Protein AF-A0A1R4HQI0-F1 (afdb_monomer)

Structure (mmCIF, N/CA/C/O backbone):
data_AF-A0A1R4HQI0-F1
#
_entry.id   AF-A0A1R4HQI0-F1
#
loop_
_atom_site.group_PDB
_atom_site.id
_atom_site.type_symbol
_atom_site.label_atom_id
_atom_site.label_alt_id
_atom_site.label_comp_id
_atom_site.label_asym_id
_atom_site.label_entity_id
_atom_site.label_seq_id
_atom_site.pdbx_PDB_ins_code
_atom_site.Cartn_x
_atom_site.Cartn_y
_atom_site.Cartn_z
_atom_site.occupancy
_atom_site.B_iso_or_equiv
_atom_site.auth_seq_id
_atom_site.auth_comp_id
_atom_site.auth_asym_id
_atom_site.auth_atom_id
_atom_site.pdbx_PDB_model_num
ATOM 1 N N . MET A 1 1 ? -64.603 -59.058 26.507 1.00 44.16 1 MET A N 1
ATOM 2 C CA . MET A 1 1 ? -63.613 -59.152 27.596 1.00 44.16 1 MET A CA 1
ATOM 3 C C . MET A 1 1 ? -63.447 -57.756 28.151 1.00 44.16 1 MET A C 1
ATOM 5 O O . MET A 1 1 ? -63.036 -56.869 27.418 1.00 44.16 1 MET A O 1
ATOM 9 N N . GLN A 1 2 ? -63.934 -57.553 29.368 1.00 43.53 2 GLN A N 1
ATOM 10 C CA . GLN A 1 2 ? -63.996 -56.268 30.055 1.00 43.53 2 GLN A CA 1
ATOM 11 C C . GLN A 1 2 ? -62.798 -56.206 31.001 1.00 43.53 2 GLN A C 1
ATOM 13 O O . GLN A 1 2 ? -62.639 -57.102 31.828 1.00 43.53 2 GLN A O 1
ATOM 18 N N . VAL A 1 3 ? -61.949 -55.194 30.846 1.00 54.00 3 VAL A N 1
ATOM 19 C CA . VAL A 1 3 ? -60.867 -54.906 31.791 1.00 54.00 3 VAL A CA 1
ATOM 20 C C . VAL A 1 3 ? -61.311 -53.732 32.655 1.00 54.00 3 VAL A C 1
ATOM 22 O O . VAL A 1 3 ? -61.771 -52.717 32.139 1.00 54.00 3 VAL A O 1
ATOM 25 N N . HIS A 1 4 ? -61.256 -53.926 33.969 1.00 54.03 4 HIS A N 1
ATOM 26 C CA . HIS A 1 4 ? -61.456 -52.884 34.967 1.00 54.03 4 HIS A CA 1
ATOM 27 C C . HIS A 1 4 ? -60.070 -52.471 35.468 1.00 54.03 4 HIS A C 1
ATOM 29 O O . HIS A 1 4 ? -59.305 -53.328 35.912 1.00 54.03 4 HIS A O 1
ATOM 35 N N . GLU A 1 5 ? -59.755 -51.182 35.371 1.00 56.62 5 GLU A N 1
ATOM 36 C CA . GLU A 1 5 ? -58.586 -50.565 36.008 1.00 56.62 5 GLU A CA 1
ATOM 37 C C . GLU A 1 5 ? -58.754 -50.630 37.539 1.00 56.62 5 GLU A C 1
ATOM 39 O 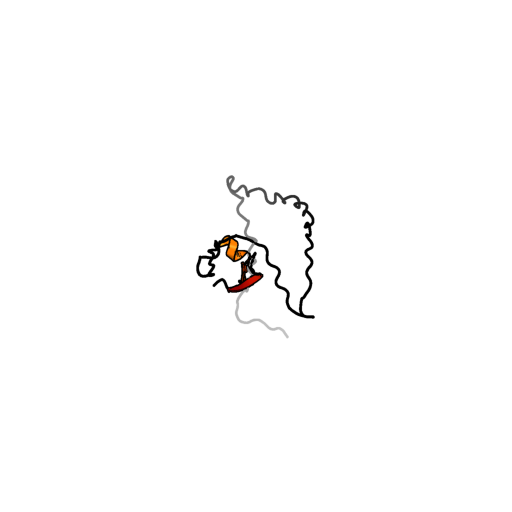O . GLU A 1 5 ? -59.853 -50.423 38.061 1.00 56.62 5 GLU A O 1
ATOM 44 N N . ALA A 1 6 ? -57.683 -50.982 38.254 1.00 54.72 6 ALA A N 1
ATOM 45 C CA . ALA A 1 6 ? -57.736 -51.485 39.631 1.00 54.72 6 ALA A CA 1
ATOM 46 C C . ALA A 1 6 ? -57.102 -50.561 40.690 1.00 54.72 6 ALA A C 1
ATOM 48 O O . ALA A 1 6 ? -56.745 -51.046 41.762 1.00 54.72 6 ALA A O 1
ATOM 49 N N . ASP A 1 7 ? -56.954 -49.256 40.445 1.00 60.94 7 ASP A N 1
ATOM 50 C CA . ASP A 1 7 ? -56.237 -48.370 41.382 1.00 60.94 7 ASP A CA 1
ATOM 51 C C . ASP A 1 7 ? -56.997 -47.119 41.854 1.00 60.94 7 ASP A C 1
ATOM 53 O O . ASP A 1 7 ? -56.473 -46.356 42.664 1.00 60.94 7 ASP A O 1
ATOM 57 N N . GLY A 1 8 ? -58.257 -46.930 41.452 1.00 57.81 8 GLY A N 1
ATOM 58 C CA . GLY A 1 8 ? -59.113 -45.882 42.021 1.00 57.81 8 GLY A CA 1
ATOM 59 C C . GLY A 1 8 ? -58.574 -44.455 41.856 1.00 57.81 8 GLY A C 1
ATOM 60 O O . GLY A 1 8 ? -58.986 -43.567 42.606 1.00 57.81 8 GLY A O 1
ATOM 61 N N . SER A 1 9 ? -57.672 -44.214 40.900 1.00 55.59 9 SER A N 1
ATOM 62 C CA . SER A 1 9 ? -57.143 -42.879 40.638 1.00 55.59 9 SER A CA 1
ATOM 63 C C . SER A 1 9 ? -57.906 -42.199 39.496 1.00 55.59 9 SER A C 1
ATOM 65 O O . SER A 1 9 ? -58.006 -42.696 38.377 1.00 55.59 9 SER A O 1
ATOM 67 N N . THR A 1 10 ? -58.487 -41.036 39.784 1.00 53.22 10 THR A N 1
ATOM 68 C CA . THR A 1 10 ? -59.105 -40.177 38.770 1.00 53.22 10 THR A CA 1
ATOM 69 C C . THR A 1 10 ? -58.016 -39.302 38.159 1.00 53.22 10 THR A C 1
ATOM 71 O O . THR A 1 10 ? -57.581 -38.333 38.783 1.00 53.22 10 THR A O 1
ATOM 74 N N . PHE A 1 11 ? -57.580 -39.607 36.937 1.00 49.88 11 PHE A N 1
ATOM 75 C CA . PHE A 1 11 ? -56.718 -38.698 36.182 1.00 49.88 11 PHE A CA 1
ATOM 76 C C . PHE A 1 11 ? -57.557 -37.519 35.683 1.00 49.88 11 PHE A C 1
ATOM 78 O O . PHE A 1 11 ? -58.433 -37.671 34.834 1.00 49.88 11 PHE A O 1
ATOM 85 N N . THR A 1 12 ? -57.321 -36.339 36.249 1.00 56.69 12 THR A N 1
ATOM 86 C CA . THR A 1 12 ? -57.919 -35.091 35.765 1.00 56.69 12 THR A CA 1
ATOM 87 C C . THR A 1 12 ? -56.898 -34.396 34.877 1.00 56.69 12 THR A C 1
ATOM 89 O O . THR A 1 12 ? -55.802 -34.082 35.338 1.00 56.69 12 THR A O 1
ATOM 92 N N . ASP A 1 13 ? -57.249 -34.157 33.615 1.00 61.53 13 ASP A N 1
ATOM 93 C CA . ASP A 1 13 ? -56.452 -33.330 32.711 1.00 61.53 13 ASP A CA 1
ATOM 94 C C . ASP A 1 13 ? -56.653 -31.852 33.089 1.00 61.53 13 ASP A C 1
ATOM 96 O O . ASP A 1 13 ? -57.747 -31.301 32.943 1.00 61.53 13 ASP A O 1
ATOM 100 N N . ILE A 1 14 ? -55.631 -31.218 33.671 1.00 63.75 14 ILE A N 1
ATOM 101 C CA . ILE A 1 14 ? -55.699 -29.809 34.076 1.00 63.75 14 ILE A CA 1
ATOM 102 C C . ILE A 1 14 ? -55.294 -28.958 32.877 1.00 63.75 14 ILE A C 1
ATOM 104 O O . ILE A 1 14 ? -54.120 -28.635 32.677 1.00 63.75 14 ILE A O 1
ATOM 108 N N . ILE A 1 15 ? -56.286 -28.538 32.096 1.00 62.91 15 ILE A N 1
ATOM 109 C CA . ILE A 1 15 ? -56.086 -27.514 31.074 1.00 62.91 15 ILE A CA 1
ATOM 110 C C . ILE A 1 15 ? -55.790 -26.195 31.796 1.00 62.91 15 ILE A C 1
ATOM 112 O O . ILE A 1 15 ? -56.651 -25.617 32.460 1.00 62.91 15 ILE A O 1
ATOM 116 N N . THR A 1 16 ? -54.553 -25.714 31.680 1.00 63.88 16 THR A N 1
ATOM 117 C CA . THR A 1 16 ? -54.174 -24.396 32.197 1.00 63.88 16 THR A CA 1
ATOM 118 C C . THR A 1 16 ? -54.786 -23.328 31.284 1.00 63.88 16 THR A C 1
ATOM 120 O O . THR A 1 16 ? -54.470 -23.324 30.092 1.00 63.88 16 THR A O 1
ATOM 123 N N . PRO A 1 17 ? -55.655 -22.427 31.784 1.00 64.56 17 PRO A N 1
ATOM 124 C CA . PRO A 1 17 ? -56.203 -21.362 30.955 1.00 64.56 17 PRO A CA 1
ATOM 125 C C . PRO A 1 17 ? -55.075 -20.434 30.471 1.00 64.56 17 PRO A C 1
ATOM 127 O O . PRO A 1 17 ? -54.075 -20.261 31.181 1.00 64.56 17 PRO A O 1
ATOM 130 N N . PRO A 1 18 ? -55.204 -19.820 29.280 1.00 65.06 18 PRO A N 1
ATOM 131 C CA . PRO A 1 18 ? -54.218 -18.863 28.798 1.00 65.06 18 PRO A CA 1
ATOM 132 C C . PRO A 1 18 ? -54.040 -17.744 29.827 1.00 65.06 18 PRO A C 1
ATOM 134 O O . PRO A 1 18 ? -55.016 -17.144 30.272 1.00 65.06 18 PRO A O 1
ATOM 137 N N . ARG A 1 19 ? -52.794 -17.459 30.221 1.00 63.44 19 ARG A N 1
ATOM 138 C CA . ARG A 1 19 ? -52.502 -16.297 31.067 1.00 63.44 19 ARG A CA 1
ATOM 139 C C . ARG A 1 19 ? -52.892 -15.033 30.302 1.00 63.44 19 ARG A C 1
ATOM 141 O O . ARG A 1 19 ? -52.291 -14.742 29.268 1.00 63.44 19 ARG A O 1
ATOM 148 N N . GLU A 1 20 ? -53.856 -14.276 30.820 1.00 62.75 20 GLU A N 1
ATOM 149 C CA . GLU A 1 20 ? -54.105 -12.918 30.345 1.00 62.75 20 GLU A CA 1
ATOM 150 C C . GLU A 1 20 ? -52.850 -12.073 30.573 1.00 62.75 20 GLU A C 1
ATOM 152 O O . GLU A 1 20 ? -52.284 -12.019 31.670 1.00 62.75 20 GLU A O 1
ATOM 157 N N . ARG A 1 21 ? -52.379 -11.440 29.497 1.00 64.12 21 ARG A N 1
ATOM 158 C CA . ARG A 1 21 ? -51.285 -10.476 29.559 1.00 64.12 21 ARG A CA 1
ATOM 159 C C . ARG A 1 21 ? -51.795 -9.240 30.312 1.00 64.12 21 ARG A C 1
ATOM 161 O O . ARG A 1 21 ? -52.826 -8.705 29.906 1.00 64.12 21 ARG A O 1
ATOM 168 N N . PRO A 1 22 ? -51.098 -8.759 31.357 1.00 63.09 22 PRO A N 1
ATOM 169 C CA . PRO A 1 22 ? -51.467 -7.511 32.012 1.00 63.09 22 PRO A CA 1
ATOM 170 C C . PRO A 1 22 ? -51.528 -6.379 30.985 1.00 63.09 22 PRO A C 1
ATOM 172 O O . PRO A 1 22 ? -50.639 -6.270 30.138 1.00 63.09 22 PRO A O 1
ATOM 175 N N . ALA A 1 23 ? -52.572 -5.552 31.053 1.00 65.56 23 ALA A N 1
ATOM 176 C CA . ALA A 1 23 ? -52.652 -4.351 30.236 1.00 65.56 23 ALA A CA 1
ATOM 177 C C . ALA A 1 23 ? -51.417 -3.467 30.511 1.00 65.56 23 ALA A C 1
ATOM 179 O O . ALA A 1 23 ? -51.062 -3.288 31.684 1.00 65.56 23 ALA A O 1
ATOM 180 N N . PRO A 1 24 ? -50.752 -2.942 29.466 1.00 60.97 24 PRO A N 1
ATOM 181 C CA . PRO A 1 24 ? -49.575 -2.104 29.639 1.00 60.97 24 PRO A CA 1
ATOM 182 C C . PRO A 1 24 ? -49.930 -0.874 30.473 1.00 60.97 24 PRO A C 1
ATOM 184 O O . PRO A 1 24 ? -51.005 -0.278 30.324 1.00 60.97 24 PRO A O 1
ATOM 187 N N . ARG A 1 25 ? -49.042 -0.510 31.399 1.00 64.44 25 ARG A N 1
ATOM 188 C CA . ARG A 1 25 ? -49.232 0.683 32.233 1.00 64.44 25 ARG A CA 1
ATOM 189 C C . ARG A 1 25 ? -49.128 1.934 31.346 1.00 64.44 25 ARG A C 1
ATOM 191 O O . ARG A 1 25 ? -48.381 1.908 30.380 1.00 64.44 25 ARG A O 1
ATOM 198 N N . PRO A 1 26 ? -49.787 3.062 31.672 1.00 61.19 26 PRO A N 1
ATOM 199 C CA . PRO A 1 26 ? -49.806 4.259 30.813 1.00 61.19 26 PRO A CA 1
ATOM 200 C C . PRO A 1 26 ? -48.438 4.867 30.445 1.00 61.19 26 PRO A C 1
ATOM 202 O O . PRO A 1 26 ? -48.370 5.723 29.571 1.00 61.19 26 PRO A O 1
ATOM 205 N N . TRP A 1 27 ? -47.358 4.460 31.118 1.00 59.78 27 TRP A N 1
ATOM 206 C CA . TRP A 1 27 ? -45.981 4.870 30.825 1.00 59.78 27 TRP A CA 1
ATOM 207 C C . TRP A 1 27 ? -45.175 3.813 30.045 1.00 59.78 27 TRP A C 1
ATOM 209 O O . TRP A 1 27 ? -44.077 4.107 29.584 1.00 59.78 27 TRP A O 1
ATOM 219 N N . GLU A 1 28 ? -45.726 2.614 29.839 1.00 56.09 28 GLU A N 1
ATOM 220 C CA . GLU A 1 28 ? -45.294 1.646 28.824 1.00 56.09 28 GLU A CA 1
ATOM 221 C C . GLU A 1 28 ? -45.974 2.014 27.499 1.00 56.09 28 GLU A C 1
ATOM 223 O O . GLU A 1 28 ? -46.807 1.280 26.976 1.00 56.09 28 GLU A O 1
ATOM 228 N N . VAL A 1 29 ? -45.654 3.190 26.963 1.00 59.06 29 VAL A N 1
ATOM 229 C CA . VAL A 1 29 ? -45.820 3.419 25.527 1.00 59.06 29 VAL A CA 1
ATOM 230 C C . VAL A 1 29 ? -44.589 2.774 24.898 1.00 59.06 29 VAL A C 1
ATOM 232 O O . VAL A 1 29 ? -43.486 3.279 25.129 1.00 59.06 29 VAL A O 1
ATOM 235 N N . PRO A 1 30 ? -44.713 1.648 24.169 1.00 59.94 30 PRO A N 1
ATOM 236 C CA . PRO A 1 30 ? -43.601 1.176 23.362 1.00 59.94 30 PRO A CA 1
ATOM 237 C C . PRO A 1 30 ? -43.204 2.341 22.448 1.00 59.94 30 PRO A C 1
ATOM 239 O O . PRO A 1 30 ? -44.106 2.992 21.902 1.00 59.94 30 PRO A O 1
ATOM 242 N N . PRO A 1 31 ? -41.907 2.667 22.293 1.00 60.84 31 PRO A N 1
ATOM 243 C CA . PRO A 1 31 ? -41.519 3.565 21.215 1.00 60.84 31 PRO A CA 1
ATOM 244 C C . PRO A 1 31 ? -42.151 3.007 19.934 1.00 60.84 31 PRO A C 1
ATOM 246 O O . PRO A 1 31 ? -42.177 1.784 19.794 1.00 60.84 31 PRO A O 1
ATOM 249 N N . PRO A 1 32 ? -42.742 3.850 19.069 1.00 58.91 32 PRO A N 1
ATOM 250 C CA . PRO A 1 32 ? -43.445 3.362 17.894 1.00 58.91 32 PRO A CA 1
ATOM 251 C C . PRO A 1 32 ? -42.551 2.368 17.156 1.00 58.91 32 PRO A C 1
ATOM 253 O O . PRO A 1 32 ? -41.440 2.721 16.749 1.00 58.91 32 PRO A O 1
ATOM 256 N N . ASP A 1 33 ? -43.035 1.127 17.066 1.00 54.78 33 ASP A N 1
ATOM 257 C CA . ASP A 1 33 ? -42.444 0.100 16.227 1.00 54.78 33 ASP A CA 1
ATOM 258 C C . ASP A 1 33 ? -42.288 0.694 14.825 1.00 54.78 33 ASP A C 1
ATOM 260 O O . ASP A 1 33 ? -43.207 1.309 14.277 1.00 54.78 33 ASP A O 1
ATOM 264 N N . ASP A 1 34 ? -41.090 0.531 14.278 1.00 53.97 34 ASP A N 1
ATOM 265 C CA . ASP A 1 34 ?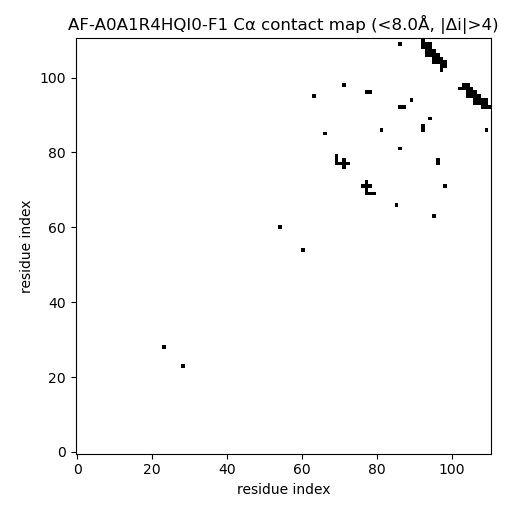 -40.794 0.724 12.871 1.00 53.97 34 ASP A CA 1
ATOM 266 C C . ASP A 1 34 ? -41.120 2.115 12.303 1.00 53.97 34 ASP A C 1
ATOM 268 O O . ASP A 1 34 ? -41.949 2.290 11.405 1.00 53.97 34 ASP A O 1
ATOM 272 N N . VAL A 1 35 ? -40.264 3.093 12.625 1.00 53.03 35 VAL A N 1
ATOM 273 C CA . VAL A 1 35 ? -39.740 3.908 11.517 1.00 53.03 35 VAL A CA 1
ATOM 274 C C . VAL A 1 35 ? -38.895 2.983 10.652 1.00 53.03 35 VAL A C 1
ATOM 276 O O . VAL A 1 35 ? -37.675 2.912 10.776 1.00 53.03 35 VAL A O 1
ATOM 279 N N . MET A 1 36 ? -39.580 2.220 9.803 1.00 57.03 36 MET A N 1
ATOM 280 C CA . MET A 1 36 ? -39.005 1.498 8.686 1.00 57.03 36 MET A CA 1
ATOM 281 C C . MET A 1 36 ? -38.208 2.539 7.904 1.00 57.03 36 MET A C 1
ATOM 283 O O . MET A 1 36 ? -38.782 3.353 7.177 1.00 57.03 36 MET A O 1
ATOM 287 N N . ALA A 1 37 ? -36.902 2.612 8.179 1.00 59.16 37 ALA A N 1
ATOM 288 C CA . ALA A 1 37 ? -36.017 3.566 7.545 1.00 59.16 37 ALA A CA 1
ATOM 289 C C . ALA A 1 37 ? -36.229 3.375 6.049 1.00 59.16 37 ALA A C 1
ATOM 291 O O . ALA A 1 37 ? -36.035 2.269 5.536 1.00 59.16 37 ALA A O 1
ATOM 292 N N . ALA A 1 38 ? -36.728 4.418 5.379 1.00 64.62 38 ALA A N 1
ATOM 293 C CA . ALA A 1 38 ? -36.929 4.379 3.942 1.00 64.62 38 ALA A CA 1
ATOM 294 C C . ALA A 1 38 ? -35.644 3.811 3.326 1.00 64.62 38 ALA A C 1
ATOM 296 O O . ALA A 1 38 ? -34.567 4.247 3.750 1.00 64.62 38 ALA A O 1
ATOM 297 N N . PRO A 1 39 ? -35.722 2.822 2.415 1.00 63.09 39 PRO A N 1
ATOM 298 C CA . PRO A 1 39 ? -34.533 2.169 1.899 1.00 63.09 39 PRO A CA 1
ATOM 299 C C . PRO A 1 39 ? -33.611 3.259 1.371 1.00 63.09 39 PRO A C 1
ATOM 301 O O . PRO A 1 39 ? -33.951 3.966 0.418 1.00 63.09 39 PRO A O 1
ATOM 304 N N . VAL A 1 40 ? -32.482 3.454 2.058 1.00 71.75 40 VAL A N 1
ATOM 305 C CA . VAL A 1 40 ? -31.479 4.424 1.642 1.00 71.75 40 VAL A CA 1
ATOM 306 C C . VAL A 1 40 ? -31.088 3.981 0.248 1.00 71.75 40 VAL A C 1
ATOM 308 O O . VAL A 1 40 ? -30.588 2.871 0.066 1.00 71.75 40 VAL A O 1
ATOM 311 N N . ARG A 1 41 ? -31.414 4.802 -0.753 1.00 74.12 41 ARG A N 1
ATOM 312 C CA . ARG A 1 41 ? -31.110 4.495 -2.146 1.00 74.12 41 ARG A CA 1
ATOM 313 C C . ARG A 1 41 ? -29.600 4.310 -2.230 1.00 74.12 41 ARG A C 1
ATOM 315 O O . ARG A 1 41 ? -28.864 5.289 -2.136 1.00 74.1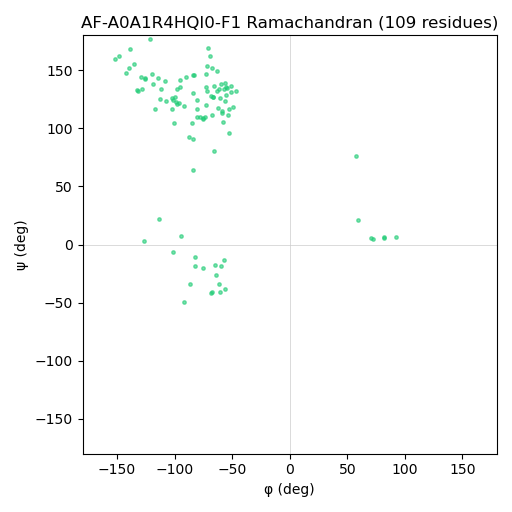2 41 ARG A O 1
ATOM 322 N N . ALA A 1 42 ? -29.155 3.060 -2.347 1.00 78.25 42 ALA A N 1
ATOM 323 C CA . ALA A 1 42 ? -27.743 2.741 -2.438 1.00 78.25 42 ALA A CA 1
ATOM 324 C C . ALA A 1 42 ? -27.188 3.467 -3.664 1.00 78.25 42 ALA A C 1
ATOM 326 O O . ALA A 1 42 ? -27.629 3.237 -4.794 1.00 78.25 42 ALA A O 1
ATOM 327 N N . VAL A 1 43 ? -26.279 4.410 -3.430 1.00 82.75 43 VAL A N 1
ATOM 328 C CA . VAL A 1 43 ? -25.549 5.062 -4.512 1.00 82.75 43 VAL A CA 1
ATOM 329 C C . VAL A 1 43 ? -24.668 3.982 -5.146 1.00 82.75 43 VAL A C 1
ATOM 331 O O . VAL A 1 43 ? -23.949 3.304 -4.407 1.00 82.75 43 VAL A O 1
ATOM 334 N N . PRO A 1 44 ? -24.732 3.772 -6.474 1.00 85.25 44 PRO A N 1
ATOM 335 C CA . PRO A 1 44 ? -23.858 2.814 -7.136 1.00 85.25 44 PRO A CA 1
ATOM 336 C C . PRO A 1 44 ? -22.392 3.155 -6.837 1.00 85.25 44 PRO A C 1
ATOM 338 O O . PRO A 1 44 ? -22.043 4.340 -6.852 1.00 85.25 44 PRO A O 1
ATOM 341 N N . PRO A 1 45 ? -21.529 2.162 -6.568 1.00 86.31 45 PRO A N 1
ATOM 342 C CA . PRO A 1 45 ? -20.123 2.430 -6.310 1.00 86.31 45 PRO A CA 1
ATOM 343 C C . PRO A 1 45 ? -19.484 3.082 -7.540 1.00 86.31 45 PRO A C 1
ATOM 345 O O . PRO A 1 45 ? -19.674 2.630 -8.671 1.00 86.31 45 PRO A O 1
ATOM 348 N N . VAL A 1 46 ? -18.720 4.149 -7.317 1.00 92.88 46 VAL A N 1
ATOM 349 C CA . VAL A 1 46 ? -17.872 4.742 -8.354 1.00 92.88 46 VAL A CA 1
ATOM 350 C C . VAL A 1 46 ? -16.599 3.909 -8.436 1.00 92.88 46 VAL A C 1
ATOM 352 O O . VAL A 1 46 ? -15.920 3.711 -7.431 1.00 92.88 46 VAL A O 1
ATOM 355 N N . LEU A 1 47 ? -16.291 3.403 -9.628 1.00 93.56 47 LEU A N 1
ATOM 356 C CA . LEU A 1 47 ? -15.104 2.590 -9.869 1.00 93.56 47 LEU A CA 1
ATOM 357 C C . LEU A 1 47 ? -13.985 3.457 -10.454 1.00 93.56 47 LEU A C 1
ATOM 359 O O . LEU A 1 47 ? -14.213 4.223 -11.391 1.00 93.56 47 LEU A O 1
ATOM 363 N N . HIS A 1 48 ? -12.774 3.303 -9.920 1.00 94.56 48 HIS A N 1
ATOM 364 C CA . HIS A 1 48 ? -11.557 3.911 -10.453 1.00 94.56 48 HIS A CA 1
ATOM 365 C C . HIS A 1 48 ? -10.635 2.813 -10.983 1.00 94.56 48 HIS A C 1
ATOM 367 O O . HIS A 1 48 ? -10.310 1.876 -10.257 1.00 94.56 48 HIS A O 1
ATOM 373 N N . GLN A 1 49 ? -10.224 2.930 -12.245 1.00 95.19 49 GLN A N 1
ATOM 374 C CA . GLN A 1 49 ? -9.334 1.970 -12.897 1.00 95.19 49 GLN A CA 1
ATOM 375 C C . GLN A 1 49 ? -7.884 2.443 -12.813 1.00 95.19 49 GLN A C 1
ATOM 377 O O . GLN A 1 49 ? -7.584 3.611 -13.065 1.00 95.19 49 GLN A O 1
ATOM 382 N N . VAL A 1 50 ? -6.994 1.511 -12.478 1.00 95.31 50 VAL A N 1
ATOM 383 C CA . VAL A 1 50 ? -5.541 1.688 -12.495 1.00 95.31 50 VAL A CA 1
ATOM 384 C C . VAL A 1 50 ? -4.955 0.531 -13.292 1.00 95.31 50 VAL A C 1
ATOM 386 O O . VAL A 1 50 ? -5.338 -0.617 -13.083 1.00 95.31 50 VAL A O 1
ATOM 389 N N . GLU A 1 51 ? -4.035 0.835 -14.203 1.00 96.00 51 GLU A N 1
ATOM 390 C CA . GLU A 1 51 ? -3.351 -0.155 -15.034 1.00 96.00 51 GLU A CA 1
ATOM 391 C C . GLU A 1 51 ? -1.844 -0.113 -14.784 1.00 96.00 51 GLU A C 1
ATOM 393 O O . GLU A 1 51 ? -1.268 0.944 -14.518 1.00 96.00 51 GLU A O 1
ATOM 398 N N . GLY A 1 52 ? -1.205 -1.276 -14.887 1.00 94.31 52 GLY A N 1
ATOM 399 C CA . GLY A 1 52 ? 0.236 -1.445 -14.755 1.00 94.31 52 GLY A CA 1
ATOM 400 C C . GLY A 1 52 ? 0.730 -2.588 -15.638 1.00 94.31 52 GLY A C 1
ATOM 401 O O . GLY A 1 52 ? -0.052 -3.426 -16.086 1.00 94.31 52 GLY A O 1
ATOM 402 N N . ALA A 1 53 ? 2.033 -2.617 -15.898 1.00 96.50 53 ALA A N 1
ATOM 403 C CA . ALA A 1 53 ? 2.688 -3.634 -16.714 1.00 96.50 53 ALA A CA 1
ATOM 404 C C . ALA A 1 53 ? 4.026 -4.046 -16.082 1.00 96.50 53 ALA A C 1
ATOM 406 O O . ALA A 1 53 ? 4.524 -3.375 -15.180 1.00 96.50 53 ALA A O 1
ATOM 407 N N . GLY A 1 54 ? 4.620 -5.133 -16.584 1.00 96.38 54 GLY A N 1
ATOM 408 C CA . GLY A 1 54 ? 5.870 -5.696 -16.051 1.00 96.38 54 GLY A CA 1
ATOM 409 C C . GLY A 1 54 ? 5.669 -6.781 -14.991 1.00 96.38 54 GLY A C 1
ATOM 410 O O . GLY A 1 54 ? 6.647 -7.256 -14.426 1.00 96.38 54 GLY A O 1
ATOM 411 N N . PHE A 1 55 ? 4.418 -7.180 -14.764 1.00 97.31 55 PHE A N 1
ATOM 412 C CA . PHE A 1 55 ? 4.045 -8.262 -13.867 1.00 97.31 55 PHE A CA 1
ATOM 413 C C . PHE A 1 55 ? 4.387 -9.647 -14.444 1.00 97.31 55 PHE A C 1
ATOM 415 O O . PHE A 1 55 ? 4.313 -9.869 -15.659 1.00 97.31 55 PHE A O 1
ATOM 422 N N . VAL A 1 56 ? 4.741 -10.593 -13.575 1.00 98.25 56 VAL A N 1
ATOM 423 C CA . VAL A 1 56 ? 4.923 -12.008 -13.911 1.00 98.25 56 VAL A CA 1
ATOM 424 C C . VAL A 1 56 ? 3.550 -12.645 -14.181 1.00 98.25 56 VAL A C 1
ATOM 426 O O . VAL A 1 56 ? 2.630 -12.490 -13.378 1.00 98.25 56 VAL A O 1
ATOM 429 N N . PRO A 1 57 ? 3.367 -13.396 -15.286 1.00 97.81 57 PRO A N 1
ATOM 430 C CA . PRO A 1 57 ? 2.093 -14.050 -15.571 1.00 97.81 57 PRO A CA 1
ATOM 431 C C . PRO A 1 57 ? 1.634 -14.974 -14.434 1.00 97.81 57 PRO A C 1
ATOM 433 O O . PRO A 1 57 ? 2.341 -15.911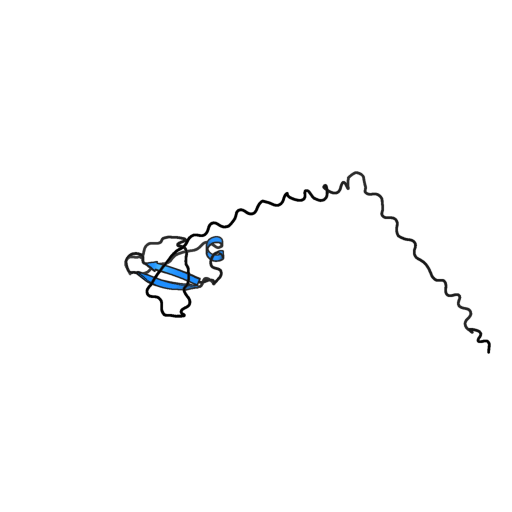 -14.066 1.00 97.81 57 PRO A O 1
ATOM 436 N N . GLY A 1 58 ? 0.427 -14.728 -13.920 1.00 96.94 58 GLY A N 1
ATOM 437 C CA . GLY A 1 58 ? -0.165 -15.499 -12.824 1.00 96.94 58 GLY A CA 1
ATOM 438 C C . GLY A 1 58 ? 0.294 -15.087 -11.424 1.00 96.94 58 GLY A C 1
ATOM 439 O O . GLY A 1 58 ? -0.061 -15.776 -10.470 1.00 96.94 58 GLY A O 1
ATOM 440 N N . GLU A 1 59 ? 1.068 -14.008 -11.279 1.00 97.81 59 GLU A N 1
ATOM 441 C CA . GLU A 1 59 ? 1.417 -13.502 -9.952 1.00 97.81 59 GLU A CA 1
ATOM 442 C C . GLU A 1 59 ? 0.235 -12.842 -9.238 1.00 97.81 59 GLU A C 1
ATOM 444 O O . GLU A 1 59 ? -0.688 -12.317 -9.865 1.00 97.81 59 GLU A O 1
ATOM 449 N N . ASP A 1 60 ? 0.295 -12.861 -7.908 1.00 94.88 60 ASP A N 1
ATOM 450 C CA . ASP A 1 60 ? -0.625 -12.122 -7.052 1.00 94.88 60 ASP A CA 1
ATOM 451 C C . ASP A 1 60 ? -0.178 -10.656 -6.962 1.00 94.88 60 ASP A C 1
ATOM 453 O O . ASP A 1 60 ? 0.920 -10.355 -6.489 1.00 94.88 60 ASP A O 1
ATOM 457 N N . VAL A 1 61 ? -1.015 -9.740 -7.455 1.00 94.38 61 VAL A N 1
ATOM 458 C CA . VAL A 1 61 ? -0.700 -8.309 -7.526 1.00 94.38 61 VAL A CA 1
ATOM 459 C C . VAL A 1 61 ? -1.382 -7.579 -6.375 1.00 94.38 61 VAL A C 1
ATOM 461 O O . VAL A 1 61 ? -2.583 -7.306 -6.411 1.00 94.38 61 VAL A O 1
ATOM 464 N N . ALA A 1 62 ? -0.597 -7.202 -5.366 1.00 92.75 62 ALA A N 1
ATOM 465 C CA . ALA A 1 62 ? -1.079 -6.375 -4.267 1.00 92.75 62 ALA A CA 1
ATOM 466 C C . ALA A 1 62 ? -1.439 -4.959 -4.756 1.00 92.75 62 ALA A C 1
ATOM 468 O O . ALA A 1 62 ? -0.618 -4.258 -5.353 1.00 92.75 62 ALA A O 1
ATOM 469 N N . VAL A 1 63 ? -2.659 -4.509 -4.455 1.00 92.50 63 VAL A N 1
ATOM 470 C CA . VAL A 1 63 ? -3.119 -3.140 -4.727 1.00 92.50 63 VAL A CA 1
ATOM 471 C C . VAL A 1 63 ? -3.082 -2.341 -3.432 1.00 92.50 63 VAL A C 1
ATOM 473 O O . VAL A 1 63 ? -3.810 -2.638 -2.488 1.00 92.50 63 VAL A O 1
ATOM 476 N N . ALA A 1 64 ? -2.242 -1.307 -3.394 1.00 91.50 64 ALA A N 1
ATOM 477 C CA . ALA A 1 64 ? -2.074 -0.448 -2.229 1.00 91.50 64 ALA A CA 1
ATOM 478 C C . ALA A 1 64 ? -2.451 1.004 -2.544 1.00 91.50 64 ALA A C 1
ATOM 480 O O . ALA A 1 64 ? -2.075 1.556 -3.578 1.00 91.50 64 ALA A O 1
ATOM 481 N N . ILE A 1 65 ? -3.159 1.639 -1.613 1.00 91.38 65 ILE A N 1
ATOM 482 C CA . ILE A 1 65 ? -3.415 3.081 -1.619 1.00 91.38 65 ILE A CA 1
ATOM 483 C C . ILE A 1 65 ? -2.354 3.747 -0.740 1.00 91.38 65 ILE A C 1
ATOM 485 O O . ILE A 1 65 ? -1.973 3.218 0.302 1.00 91.38 65 ILE A O 1
ATOM 489 N N . ILE A 1 66 ? -1.851 4.915 -1.140 1.00 92.38 66 ILE A N 1
ATOM 490 C CA . ILE A 1 66 ? -0.907 5.670 -0.311 1.00 92.38 66 ILE A CA 1
ATOM 491 C C . ILE A 1 66 ? -1.680 6.384 0.802 1.00 92.38 66 ILE A C 1
ATOM 493 O O . ILE A 1 66 ? -2.406 7.339 0.539 1.00 92.38 66 ILE A O 1
ATOM 497 N N . HIS A 1 67 ? -1.508 5.930 2.046 1.00 90.44 67 HIS A N 1
ATOM 498 C CA . HIS A 1 67 ? -2.162 6.526 3.221 1.00 90.44 67 HIS A CA 1
ATOM 499 C C . HIS A 1 67 ? -1.380 7.695 3.829 1.00 90.44 67 HIS A C 1
ATOM 501 O O . HIS A 1 67 ? -1.980 8.627 4.359 1.00 90.44 67 HIS A O 1
ATOM 507 N N . ALA A 1 68 ? -0.047 7.641 3.789 1.00 91.31 68 ALA A N 1
ATOM 508 C CA . ALA A 1 68 ? 0.820 8.628 4.419 1.00 91.31 68 ALA A CA 1
ATOM 509 C C . ALA A 1 68 ? 2.161 8.741 3.687 1.00 91.31 68 ALA A C 1
ATOM 511 O O . ALA A 1 68 ? 2.593 7.822 2.990 1.00 91.31 68 ALA A O 1
ATOM 512 N N . HIS A 1 69 ? 2.838 9.867 3.898 1.00 94.44 69 HIS A N 1
ATOM 513 C CA . HIS A 1 69 ? 4.204 10.094 3.447 1.00 94.44 69 HIS A CA 1
ATOM 514 C C . HIS A 1 69 ? 5.134 10.237 4.652 1.00 94.44 69 HIS A C 1
ATOM 516 O O . HIS A 1 69 ? 4.764 10.824 5.666 1.00 94.44 69 HIS A O 1
ATOM 522 N N . THR A 1 70 ? 6.349 9.713 4.518 1.00 94.62 70 THR A N 1
ATOM 523 C CA . THR A 1 70 ? 7.457 9.935 5.447 1.00 94.62 70 THR A CA 1
ATOM 524 C C . THR A 1 70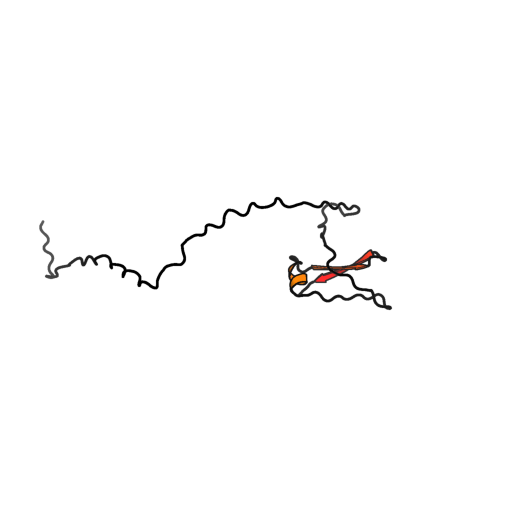 ? 8.734 10.108 4.646 1.00 94.62 70 THR A C 1
ATOM 526 O O . THR A 1 70 ? 8.872 9.538 3.560 1.00 94.62 70 THR A O 1
ATOM 529 N N . ASP A 1 71 ? 9.678 10.850 5.204 1.00 95.75 71 ASP A N 1
ATOM 530 C CA . ASP A 1 71 ? 10.990 11.010 4.601 1.00 95.75 71 ASP A CA 1
ATOM 531 C C . ASP A 1 71 ? 11.906 9.846 4.979 1.00 95.75 71 ASP A C 1
ATOM 533 O O . ASP A 1 71 ? 11.845 9.297 6.085 1.00 95.75 71 ASP A O 1
ATOM 537 N N . ALA A 1 72 ? 12.772 9.472 4.039 1.00 97.50 72 ALA A N 1
ATOM 538 C CA . ALA A 1 72 ? 13.910 8.625 4.346 1.00 97.50 72 ALA A CA 1
ATOM 539 C C . ALA A 1 72 ? 14.945 9.454 5.117 1.00 97.50 72 ALA A C 1
ATOM 541 O O . ALA A 1 72 ? 15.247 10.594 4.764 1.00 97.50 72 ALA A O 1
ATOM 542 N N . SER A 1 73 ? 15.501 8.875 6.174 1.00 97.12 73 SER A N 1
ATOM 543 C CA . SER A 1 73 ? 16.587 9.488 6.937 1.00 97.12 73 SER A CA 1
ATOM 544 C C . SER A 1 73 ? 17.901 9.489 6.146 1.00 97.12 73 SER A C 1
ATOM 546 O O . SER A 1 73 ? 18.041 8.820 5.121 1.00 97.12 73 SER A O 1
ATOM 548 N N . SER A 1 74 ? 18.905 10.217 6.641 1.00 96.94 74 SER A N 1
ATOM 549 C CA . SER A 1 74 ? 20.206 10.381 5.973 1.00 96.94 74 SER A CA 1
ATOM 550 C C . SER A 1 74 ? 20.976 9.077 5.734 1.00 96.94 74 SER A C 1
ATOM 552 O O . SER A 1 74 ? 21.864 9.046 4.887 1.00 96.94 74 SER A O 1
ATOM 554 N N . ASN A 1 75 ? 20.643 7.997 6.447 1.00 96.88 75 ASN A N 1
ATOM 555 C CA . ASN A 1 75 ? 21.234 6.670 6.258 1.00 96.88 75 ASN A CA 1
ATOM 556 C C . ASN A 1 75 ? 20.411 5.759 5.320 1.00 96.88 75 ASN A C 1
ATOM 558 O O . ASN A 1 75 ? 20.705 4.571 5.218 1.00 96.88 75 ASN A O 1
ATOM 562 N N . GLY A 1 76 ? 19.366 6.287 4.673 1.00 96.06 76 GLY A N 1
ATOM 563 C CA . GLY A 1 76 ? 18.513 5.542 3.746 1.00 96.06 76 GLY A CA 1
ATOM 564 C C . GLY A 1 76 ? 17.418 4.704 4.411 1.00 96.06 76 GLY A C 1
ATOM 565 O O . GLY A 1 76 ? 16.718 3.971 3.717 1.00 96.06 76 GLY A O 1
ATOM 566 N N . THR A 1 77 ? 17.235 4.798 5.732 1.00 96.62 77 THR A N 1
ATOM 567 C CA . THR A 1 77 ? 16.140 4.099 6.425 1.00 96.62 77 THR A CA 1
ATOM 568 C C . THR A 1 77 ? 14.880 4.956 6.504 1.00 96.62 77 THR A C 1
ATOM 570 O O . THR A 1 77 ? 14.957 6.169 6.703 1.00 96.62 77 THR A O 1
ATOM 573 N N . ALA A 1 78 ? 13.714 4.319 6.402 1.00 95.62 78 ALA A N 1
ATOM 574 C CA . ALA A 1 78 ? 12.410 4.943 6.602 1.00 95.62 78 ALA A CA 1
ATOM 575 C C . ALA A 1 78 ? 11.579 4.111 7.585 1.00 95.62 78 ALA A C 1
ATOM 577 O O . ALA A 1 78 ? 11.665 2.881 7.606 1.00 95.62 78 ALA A O 1
ATOM 578 N N . ARG A 1 79 ? 10.786 4.790 8.415 1.00 93.12 79 ARG A N 1
ATOM 579 C CA . ARG A 1 79 ? 9.826 4.186 9.347 1.00 93.12 79 ARG A CA 1
ATOM 580 C C . ARG A 1 79 ? 8.588 5.065 9.394 1.00 93.12 79 ARG A C 1
ATOM 582 O O . ARG A 1 79 ? 8.701 6.278 9.269 1.00 93.12 79 ARG A O 1
ATOM 589 N N . THR A 1 80 ? 7.428 4.456 9.595 1.00 92.50 80 THR A N 1
ATOM 590 C CA . THR A 1 80 ? 6.166 5.176 9.764 1.00 92.50 80 THR A CA 1
ATOM 591 C C . THR A 1 80 ? 5.383 4.585 10.927 1.00 92.50 80 THR A C 1
ATOM 593 O O . THR A 1 80 ? 5.596 3.428 11.296 1.00 92.50 80 THR A O 1
ATOM 596 N N . LEU A 1 81 ? 4.509 5.394 11.514 1.00 92.56 81 LEU A N 1
ATOM 597 C CA . LEU A 1 81 ? 3.537 4.968 12.510 1.00 92.56 81 LEU A CA 1
ATOM 598 C C . LEU A 1 81 ? 2.157 5.091 11.876 1.00 92.56 81 LEU A C 1
ATOM 600 O O . LEU A 1 81 ? 1.852 6.106 11.253 1.00 92.56 81 LEU A O 1
ATOM 604 N N . LEU A 1 82 ? 1.345 4.057 12.045 1.00 92.19 82 LEU A N 1
ATOM 605 C CA . LEU A 1 82 ? -0.041 4.039 11.601 1.00 92.19 82 LEU A CA 1
ATOM 606 C C . LEU A 1 82 ? -0.935 4.128 12.831 1.00 92.19 82 LEU A C 1
ATOM 608 O O . LEU A 1 82 ? -0.636 3.518 13.861 1.00 92.19 82 LEU A O 1
ATOM 612 N N . THR A 1 83 ? -2.026 4.882 12.733 1.00 92.19 83 THR A N 1
ATOM 613 C CA . THR A 1 83 ? -3.070 4.820 13.760 1.00 92.19 83 THR A CA 1
ATOM 614 C C . THR A 1 83 ? -3.792 3.476 13.688 1.00 92.19 83 THR A C 1
ATOM 616 O O . THR A 1 83 ? -3.733 2.780 12.671 1.00 92.19 83 THR A O 1
ATOM 619 N N . THR A 1 84 ? -4.511 3.112 14.750 1.00 91.50 84 THR A N 1
ATOM 620 C CA . THR A 1 84 ? -5.328 1.891 14.775 1.00 91.50 84 THR A CA 1
ATOM 621 C C . THR A 1 84 ? -6.341 1.871 13.629 1.00 91.50 84 THR A C 1
ATOM 623 O O . THR A 1 84 ? -6.545 0.838 12.999 1.00 91.50 84 THR A O 1
ATOM 626 N N . GLU A 1 85 ? -6.933 3.021 13.304 1.00 92.19 85 GLU A N 1
ATOM 627 C CA . GLU A 1 85 ? -7.906 3.154 12.218 1.00 92.19 85 GLU A CA 1
ATOM 628 C C . GLU A 1 85 ? -7.247 2.947 10.853 1.00 92.19 85 GLU A C 1
ATOM 630 O O . GLU A 1 85 ? -7.817 2.280 9.998 1.00 92.19 85 GLU A O 1
ATOM 635 N N . GLN A 1 86 ? -6.037 3.476 10.646 1.00 91.50 86 GLN A N 1
ATOM 636 C CA . GLN A 1 86 ? -5.284 3.267 9.406 1.00 91.50 86 GLN A CA 1
ATOM 637 C C . G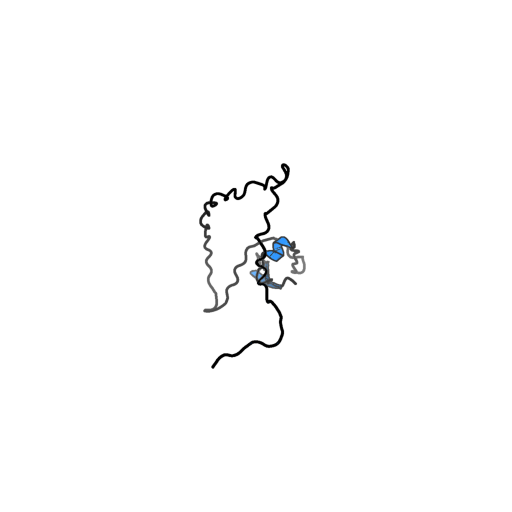LN A 1 86 ? -4.831 1.813 9.259 1.00 91.50 86 GLN A C 1
ATOM 639 O O . GLN A 1 86 ? -4.925 1.249 8.172 1.00 91.50 86 GLN A O 1
ATOM 644 N N . ALA A 1 87 ? -4.372 1.201 10.351 1.00 89.81 87 ALA A N 1
ATOM 645 C CA . ALA A 1 87 ? -3.993 -0.205 10.385 1.00 89.81 87 ALA A CA 1
ATOM 646 C C . ALA A 1 87 ? -5.176 -1.126 10.049 1.00 89.81 87 ALA A C 1
ATOM 648 O O . ALA A 1 87 ? -5.016 -2.068 9.276 1.00 89.81 87 ALA A O 1
ATOM 649 N N . ALA A 1 88 ? -6.371 -0.812 10.555 1.00 90.00 88 ALA A N 1
ATOM 650 C CA . ALA A 1 88 ? -7.589 -1.582 10.307 1.00 90.00 88 ALA A CA 1
ATOM 651 C C . ALA A 1 88 ? -8.047 -1.578 8.835 1.00 90.00 88 ALA A C 1
ATOM 653 O O . ALA A 1 88 ? -8.831 -2.439 8.441 1.00 90.00 88 ALA A O 1
ATOM 654 N N . LEU A 1 89 ? -7.563 -0.640 8.011 1.00 88.75 89 LEU A N 1
ATOM 655 C CA . LEU A 1 89 ? -7.837 -0.623 6.568 1.00 88.75 89 LEU A CA 1
ATOM 656 C C . LEU A 1 89 ? -7.026 -1.684 5.808 1.00 88.75 89 LEU A C 1
ATOM 658 O O . LEU A 1 89 ? -7.415 -2.072 4.706 1.00 88.75 89 LEU A O 1
ATOM 662 N N . SER A 1 90 ? -5.924 -2.177 6.384 1.00 88.06 90 SER A N 1
ATOM 663 C CA . SER A 1 90 ? -5.147 -3.270 5.803 1.00 88.06 90 SER A CA 1
ATOM 664 C C . SER A 1 90 ? -5.760 -4.614 6.189 1.00 88.06 90 SER A C 1
ATOM 666 O O . SER A 1 90 ? -5.427 -5.205 7.214 1.00 88.06 90 SER A O 1
ATOM 668 N N . VAL A 1 91 ? -6.668 -5.114 5.349 1.00 84.69 91 VAL A N 1
ATOM 669 C CA . VAL A 1 91 ? -7.372 -6.389 5.586 1.00 84.69 91 VAL A CA 1
ATOM 670 C C . VAL A 1 91 ? -6.401 -7.575 5.641 1.00 84.69 91 VAL A C 1
ATOM 672 O O . VAL A 1 91 ? -6.619 -8.514 6.402 1.00 84.69 91 VAL A O 1
ATOM 675 N N . THR A 1 92 ? -5.314 -7.535 4.863 1.00 87.88 92 THR A N 1
ATOM 676 C CA . THR A 1 92 ? -4.269 -8.575 4.869 1.00 87.88 92 THR A CA 1
ATOM 677 C C . THR A 1 92 ? -3.258 -8.397 6.006 1.00 87.88 92 THR A C 1
ATOM 679 O O . THR A 1 92 ? -2.443 -9.286 6.253 1.00 87.88 92 THR A O 1
ATOM 682 N N . GLY A 1 93 ? -3.290 -7.251 6.695 1.00 90.12 93 GLY A N 1
ATOM 683 C CA . GLY A 1 93 ? -2.292 -6.840 7.680 1.00 90.12 93 GLY A CA 1
ATOM 684 C C . GLY A 1 93 ? -0.951 -6.427 7.066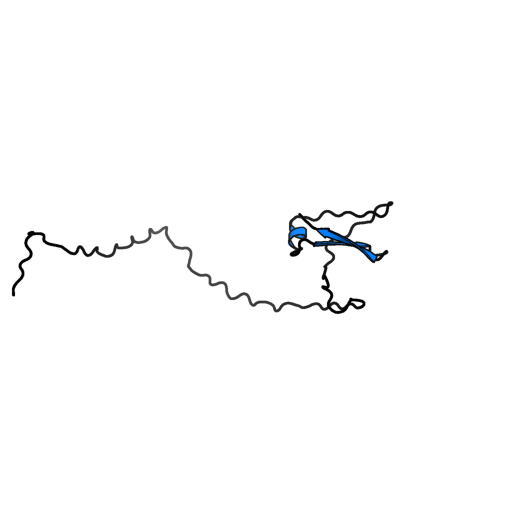 1.00 90.12 93 GLY A C 1
ATOM 685 O O . GLY A 1 93 ? -0.007 -6.152 7.805 1.00 90.12 93 GLY A O 1
ATOM 686 N N . GLU A 1 94 ? -0.831 -6.384 5.738 1.00 92.44 94 GLU A N 1
ATOM 687 C CA . GLU A 1 94 ? 0.401 -6.005 5.045 1.00 92.44 94 GLU A CA 1
ATOM 688 C C . GLU A 1 94 ? 0.542 -4.484 4.924 1.00 92.44 94 GLU A C 1
ATOM 690 O O . GLU A 1 94 ? -0.435 -3.749 4.762 1.00 92.44 94 GLU A O 1
ATOM 695 N N . VAL A 1 95 ? 1.782 -4.001 4.998 1.00 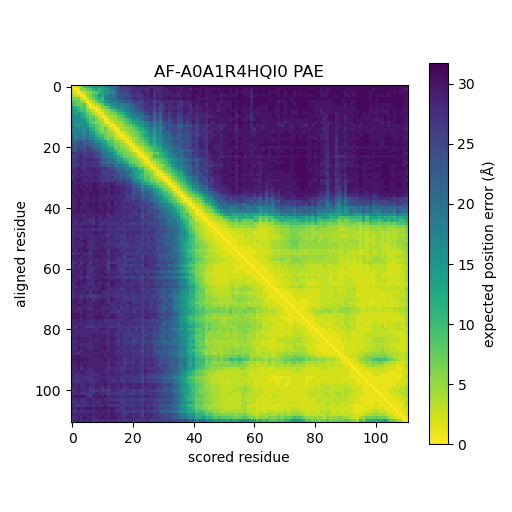93.44 95 VAL A N 1
ATOM 696 C CA . VAL A 1 95 ? 2.131 -2.584 4.835 1.00 93.44 95 VAL A CA 1
ATOM 697 C C . VAL A 1 95 ? 3.311 -2.466 3.892 1.00 93.44 95 VAL A C 1
ATOM 699 O O . VAL A 1 95 ? 4.320 -3.144 4.071 1.00 93.44 95 VAL A O 1
ATOM 702 N N . ILE A 1 96 ? 3.209 -1.558 2.924 1.00 94.88 96 ILE A N 1
ATOM 703 C CA . ILE A 1 96 ? 4.281 -1.267 1.974 1.00 94.88 96 ILE A CA 1
ATOM 704 C C . ILE A 1 96 ? 4.887 0.099 2.300 1.00 94.88 96 ILE A C 1
ATOM 706 O O . ILE A 1 96 ? 4.192 1.115 2.302 1.00 94.88 96 ILE A O 1
ATOM 710 N N . LEU A 1 97 ? 6.201 0.133 2.527 1.00 95.50 97 LEU A N 1
ATOM 711 C CA . LEU A 1 97 ? 6.988 1.362 2.425 1.00 95.50 97 LEU A CA 1
ATOM 712 C C . LEU A 1 97 ? 7.533 1.463 1.002 1.00 95.50 97 LEU A C 1
ATOM 714 O O . LEU A 1 97 ? 8.289 0.590 0.588 1.00 95.50 97 LEU A O 1
ATOM 718 N N . LEU A 1 98 ? 7.167 2.523 0.275 1.00 96.81 98 LEU A N 1
ATOM 719 C CA . LEU A 1 98 ? 7.593 2.768 -1.105 1.00 96.81 98 LEU A CA 1
ATOM 720 C C . LEU A 1 98 ? 8.414 4.061 -1.209 1.00 96.81 98 LEU A C 1
ATOM 722 O O . LEU A 1 98 ? 7.905 5.166 -1.003 1.00 96.81 98 LEU A O 1
ATOM 726 N N . GLY A 1 99 ? 9.680 3.934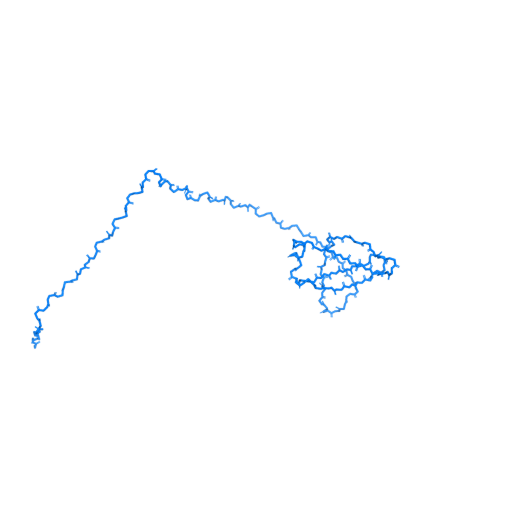 -1.596 1.00 97.38 99 GLY A N 1
ATOM 727 C CA . GLY A 1 99 ? 10.552 5.050 -1.941 1.00 97.38 99 GLY A CA 1
ATOM 728 C C . GLY A 1 99 ? 10.196 5.612 -3.315 1.00 97.38 99 GLY A C 1
ATOM 729 O O . GLY A 1 99 ? 10.506 5.006 -4.334 1.00 97.38 99 GLY A O 1
ATOM 730 N N . ARG A 1 100 ? 9.585 6.800 -3.369 1.00 96.12 100 ARG A N 1
ATOM 731 C CA . ARG A 1 100 ? 9.101 7.408 -4.628 1.00 96.12 100 ARG A CA 1
ATOM 732 C C . ARG A 1 100 ? 10.195 7.752 -5.643 1.00 96.12 100 ARG A C 1
ATOM 734 O O . ARG A 1 100 ? 9.900 7.843 -6.827 1.00 96.12 100 ARG A O 1
ATOM 741 N N . ILE A 1 101 ? 11.420 7.994 -5.175 1.00 96.25 101 ILE A N 1
ATOM 742 C CA . ILE A 1 101 ? 12.559 8.343 -6.036 1.00 96.25 101 ILE A CA 1
ATOM 743 C C . ILE A 1 101 ? 13.334 7.092 -6.444 1.00 96.25 101 ILE A C 1
ATOM 745 O O . ILE A 1 101 ? 13.611 6.898 -7.620 1.00 96.25 101 ILE A O 1
ATOM 749 N N . SER A 1 102 ? 13.684 6.239 -5.480 1.00 96.75 102 SER A N 1
ATOM 750 C CA . SER A 1 102 ? 14.501 5.051 -5.738 1.00 96.75 102 SER A CA 1
ATOM 751 C C . SER A 1 102 ? 13.708 3.858 -6.273 1.00 96.75 102 SER A C 1
ATOM 753 O O . SER A 1 102 ? 14.312 2.917 -6.776 1.00 96.75 102 SER A O 1
ATOM 755 N N . GLY A 1 103 ? 12.382 3.844 -6.105 1.00 95.12 103 GLY A N 1
ATOM 756 C CA . GLY A 1 103 ? 11.542 2.669 -6.349 1.00 95.12 103 GLY A CA 1
ATOM 757 C C . GLY A 1 103 ? 11.728 1.549 -5.319 1.00 95.12 103 GLY A C 1
ATOM 758 O O . GLY A 1 103 ? 11.158 0.475 -5.476 1.00 95.12 103 GLY A O 1
ATOM 759 N N . THR A 1 104 ? 12.523 1.769 -4.265 1.00 96.50 104 THR A N 1
ATOM 760 C CA . THR A 1 104 ? 12.745 0.772 -3.209 1.00 96.50 104 THR A CA 1
ATOM 761 C C . THR A 1 104 ? 11.434 0.473 -2.495 1.00 96.50 104 THR A C 1
ATOM 763 O O . THR A 1 104 ? 10.747 1.404 -2.076 1.00 96.50 104 THR A O 1
ATOM 766 N N . LEU A 1 105 ? 11.120 -0.807 -2.307 1.00 95.88 105 LEU A N 1
ATOM 767 C CA . LEU A 1 105 ? 9.951 -1.236 -1.552 1.00 95.88 105 LEU A CA 1
ATOM 768 C C . LEU A 1 105 ? 10.337 -2.209 -0.439 1.00 95.88 105 LEU A C 1
ATOM 770 O O . LEU A 1 105 ? 11.208 -3.058 -0.622 1.00 95.88 105 LEU A O 1
ATOM 774 N N . THR A 1 106 ? 9.646 -2.097 0.692 1.00 95.75 106 THR A N 1
ATOM 775 C CA . THR A 1 106 ? 9.709 -3.065 1.791 1.00 95.75 106 THR A CA 1
ATOM 776 C C . THR A 1 106 ? 8.293 -3.407 2.217 1.00 95.75 106 THR A C 1
ATOM 778 O O . THR A 1 106 ? 7.489 -2.504 2.455 1.00 95.75 106 THR A O 1
ATOM 781 N N . ILE A 1 107 ? 8.010 -4.701 2.349 1.00 94.38 107 ILE A N 1
ATOM 782 C CA . ILE A 1 107 ? 6.736 -5.209 2.856 1.00 94.38 107 ILE A CA 1
ATOM 783 C C . ILE A 1 107 ? 6.921 -5.588 4.326 1.00 94.38 107 ILE A C 1
ATOM 785 O O . ILE A 1 107 ? 7.837 -6.332 4.678 1.00 94.38 107 ILE A O 1
ATOM 789 N N . GLY A 1 108 ? 6.061 -5.053 5.183 1.00 92.50 108 GLY A N 1
ATOM 790 C CA . GLY A 1 108 ? 5.952 -5.404 6.593 1.00 92.50 108 GLY A CA 1
ATOM 791 C C . GLY A 1 108 ? 4.554 -5.910 6.928 1.00 92.50 108 GLY A C 1
ATOM 792 O O . GLY A 1 108 ? 3.659 -5.907 6.085 1.00 92.50 108 GLY A O 1
ATOM 793 N N . ARG A 1 109 ? 4.367 -6.328 8.181 1.00 91.56 109 ARG A N 1
ATOM 794 C CA . ARG A 1 109 ? 3.059 -6.705 8.722 1.00 91.56 109 ARG A CA 1
ATOM 795 C C . ARG A 1 109 ? 2.762 -5.928 9.992 1.00 91.56 109 ARG A C 1
ATOM 797 O O . ARG A 1 109 ? 3.669 -5.702 10.795 1.00 91.56 109 ARG A O 1
ATOM 804 N N . ILE A 1 110 ? 1.504 -5.551 10.164 1.00 87.75 110 ILE A N 1
ATOM 805 C CA . ILE A 1 110 ? 0.982 -5.028 11.424 1.00 87.75 110 ILE A CA 1
ATOM 806 C C . ILE A 1 110 ? 0.603 -6.240 12.283 1.00 87.75 110 ILE A C 1
ATOM 808 O O . ILE A 1 110 ? -0.017 -7.179 11.785 1.00 87.75 110 ILE A O 1
ATOM 812 N N . GLN A 1 111 ? 1.066 -6.252 13.533 1.00 73.25 111 GLN A N 1
ATOM 813 C CA . GLN A 1 111 ? 0.740 -7.273 14.536 1.00 73.25 111 GLN A CA 1
ATOM 814 C C . GLN A 1 111 ? -0.450 -6.819 15.374 1.00 73.25 111 GLN A C 1
ATOM 816 O O . GLN A 1 111 ? -0.539 -5.593 15.621 1.00 73.25 111 GLN A O 1
#

Foldseek 3Di:
DDDDDDDPDDDDDDDDPDDDDPDDDPVPPPPDPDPPPDPPPDDPDDDDDDDDDPDDPPDDDDDDDDPDDDDQDPVRDDDDDDDPVRCVVPPVQWDWDADPPPRDIDIDGDD

pLDDT: mean 80.56, std 17.0, range [43.53, 98.25]

Sequence (111 aa):
MQVHEADGSTFTDIITPPRERPAPRPWEVPPPDDVMAAPVRAVPPVLHQVEGAGFVPGEDVAVAIIHAHTDASSNGTARTLLTTEQAALSVTGEVILLGRISGTLTIGRIQ

Solvent-accessible surface area (backbone atoms only — not comparable to full-atom values): 8402 Å² total; per-residue (Å²): 138,88,84,78,87,88,73,91,72,83,86,74,86,80,81,76,75,82,80,79,75,78,78,73,53,96,82,63,65,72,75,76,80,72,80,68,71,70,80,74,78,78,73,78,84,84,83,83,90,85,85,86,81,90,75,64,92,91,61,87,80,86,87,81,80,89,88,79,86,73,72,65,45,99,87,72,51,68,77,86,86,73,53,72,73,62,49,66,69,34,83,85,29,60,44,78,51,71,40,88,85,81,67,48,71,47,82,48,70,68,129

Secondary structure (DSSP, 8-state):
-PPPP-S--------PPPPPPPPPPTT--PPPS---------PPPPP-------PPTT------------PPPTTS-------HHHHHT-TT-EEEEE-TTT--EEEEE--

Radius of gyration: 35.33 Å; Cα contacts (8 Å, |Δi|>4): 44; chains: 1; bounding box: 85×70×59 Å

Mean predicted aligned error: 16.59 Å